Protein AF-A0A379YYF0-F1 (afdb_monomer_lite)

Organism: Serratia marcescens (NCBI:txid615)

pLDDT: mean 95.63, std 5.02, range [60.69, 98.81]

InterPro domains:
  IPR015943 WD40/YVTN repeat-like-containing domain superfamily [G3DSA:2.130.10.10] (1-78)
  IPR019405 Lactonase, 7-bladed beta-propeller [PF10282] (4-76)

Foldseek 3Di:
DWDFDQDPVRDTDDIDDDDQLEAQFAEWDADPVNQKIWTQHQVQQFIWIWGADPVVRDTHTPHTPDRHHRDRYDDDDD

Sequence (78 aa):
MLVLKIGGDGLPGETTRYEAGGIEPRALAFDATGNHLYVTNVFTNTVTLFDFDDETGELKAKGEAATISTPTDIKFFN

Secondary structure (DSSP, 8-state):
-EEEEEPTTS-EEEEEE---SSSSEEEEEE-TTSSEEEEEETTTTEEEEEEEETTTTEEEEEEEEEE-SS--------

Radius of gyration: 13.0 Å; chains: 1; bounding box: 32×32×32 Å

Structure (mmCIF, N/CA/C/O backbone):
data_AF-A0A379YYF0-F1
#
_entry.id   AF-A0A379YYF0-F1
#
loop_
_atom_site.group_PDB
_atom_site.id
_atom_site.type_symbol
_atom_site.label_atom_id
_atom_site.label_alt_id
_atom_site.label_comp_id
_atom_site.label_asym_id
_atom_site.label_entity_id
_atom_site.label_seq_id
_atom_site.pdbx_PDB_ins_code
_atom_site.Cartn_x
_atom_site.Cartn_y
_atom_site.Cartn_z
_atom_site.occupancy
_atom_site.B_iso_or_equiv
_atom_site.auth_seq_id
_atom_site.auth_comp_id
_atom_site.auth_asym_id
_atom_site.auth_atom_id
_atom_site.pdbx_PDB_model_num
ATOM 1 N N . MET A 1 1 ? -0.376 8.064 -1.023 1.00 93.69 1 MET A N 1
ATOM 2 C CA . MET A 1 1 ? -1.608 7.350 -0.618 1.00 93.69 1 MET A CA 1
ATOM 3 C C . MET A 1 1 ? -2.430 8.252 0.286 1.00 93.69 1 MET A C 1
ATOM 5 O O . MET A 1 1 ? -1.840 8.882 1.155 1.00 93.69 1 MET A O 1
ATOM 9 N N . LEU A 1 2 ? -3.743 8.356 0.066 1.00 94.31 2 LEU A N 1
ATOM 10 C CA . LEU A 1 2 ? -4.666 9.068 0.957 1.00 94.31 2 LEU A CA 1
ATOM 11 C C . LEU A 1 2 ? -5.366 8.034 1.842 1.00 94.31 2 LEU A C 1
ATOM 13 O O . LEU A 1 2 ? -5.989 7.118 1.311 1.00 94.31 2 LEU A O 1
ATOM 17 N N . VAL A 1 3 ? -5.254 8.184 3.156 1.00 92.75 3 VAL A N 1
ATOM 18 C CA . VAL A 1 3 ? -5.908 7.329 4.153 1.00 92.75 3 VAL A CA 1
ATOM 19 C C . VAL A 1 3 ? -6.858 8.202 4.962 1.00 92.75 3 VAL A C 1
ATOM 21 O O . VAL A 1 3 ? -6.509 9.331 5.310 1.00 92.75 3 VAL A O 1
ATOM 24 N N . LEU A 1 4 ? -8.064 7.700 5.219 1.00 92.69 4 LEU A N 1
ATOM 25 C CA . LEU A 1 4 ? -9.093 8.398 5.984 1.00 92.69 4 LEU A CA 1
ATOM 26 C C . LEU A 1 4 ? -9.504 7.522 7.161 1.00 92.69 4 LEU A C 1
ATOM 28 O O . LEU A 1 4 ? -9.795 6.339 6.972 1.00 92.69 4 LEU A O 1
ATOM 32 N N . LYS A 1 5 ? -9.569 8.106 8.357 1.00 89.25 5 LYS A N 1
ATOM 33 C CA . LYS A 1 5 ? -10.199 7.440 9.499 1.00 89.25 5 LYS A CA 1
ATOM 34 C C . LYS A 1 5 ? -11.711 7.486 9.311 1.00 89.25 5 LYS A C 1
ATOM 36 O O . LYS A 1 5 ? -12.250 8.561 9.083 1.00 89.25 5 LYS A O 1
ATOM 41 N N . ILE A 1 6 ? -12.398 6.352 9.397 1.00 90.19 6 ILE A N 1
ATOM 42 C CA . ILE A 1 6 ? -13.865 6.321 9.320 1.00 90.19 6 ILE A CA 1
ATOM 43 C C . ILE A 1 6 ? -14.443 6.477 10.726 1.00 90.19 6 ILE A C 1
ATOM 45 O O . ILE A 1 6 ? -14.041 5.766 11.649 1.00 90.19 6 ILE A O 1
ATOM 49 N N . GLY A 1 7 ? -15.351 7.438 10.894 1.00 89.31 7 GLY A N 1
ATOM 50 C CA . GLY A 1 7 ? -16.061 7.671 12.147 1.00 89.31 7 GLY A CA 1
ATOM 51 C C . GLY A 1 7 ? -17.073 6.567 12.460 1.00 89.31 7 GLY A C 1
ATOM 52 O O . GLY A 1 7 ? -17.443 5.769 11.600 1.00 89.31 7 GLY A O 1
ATOM 53 N N . GLY A 1 8 ? -17.570 6.537 13.701 1.00 91.44 8 GLY A N 1
ATOM 54 C CA . GLY A 1 8 ? -18.628 5.597 14.107 1.00 91.44 8 GLY A CA 1
ATOM 55 C C . GLY A 1 8 ? -19.964 5.805 13.375 1.00 91.44 8 GLY A C 1
ATOM 56 O O . GLY A 1 8 ? -20.818 4.926 13.392 1.00 91.44 8 GLY A O 1
ATOM 57 N N . ASP A 1 9 ? -20.131 6.951 12.716 1.00 95.00 9 ASP A N 1
ATOM 58 C CA . ASP A 1 9 ? -21.240 7.293 11.822 1.00 95.00 9 ASP A CA 1
ATOM 59 C C . ASP A 1 9 ? -21.016 6.841 10.364 1.00 95.00 9 ASP A C 1
ATOM 61 O O . ASP A 1 9 ? -21.890 7.022 9.517 1.00 95.00 9 ASP A O 1
ATOM 65 N N . GLY A 1 10 ? -19.858 6.245 10.062 1.00 94.25 10 GLY A N 1
ATOM 66 C CA . GLY A 1 10 ? -19.478 5.793 8.726 1.00 94.25 10 GLY A CA 1
ATOM 67 C C . GLY A 1 10 ? -18.952 6.899 7.809 1.00 94.25 10 GLY A C 1
ATOM 68 O O . GLY A 1 10 ? -18.652 6.621 6.646 1.00 94.25 10 GLY A O 1
ATOM 69 N N . LEU A 1 11 ? -18.822 8.138 8.292 1.00 95.69 11 LEU A N 1
ATOM 70 C CA . LEU A 1 11 ? -18.311 9.246 7.490 1.00 95.69 11 LEU A CA 1
ATOM 71 C C . LEU A 1 11 ? -16.775 9.317 7.544 1.00 95.69 11 LEU A C 1
ATOM 73 O O . LEU A 1 11 ? -16.169 8.955 8.558 1.00 95.69 11 LEU A O 1
ATOM 77 N N . PRO A 1 12 ? -16.111 9.794 6.473 1.00 93.19 12 PRO A N 1
ATOM 78 C CA . PRO A 1 12 ? -14.681 10.054 6.519 1.00 93.19 12 PRO A CA 1
ATOM 79 C C . PRO A 1 12 ? -14.354 11.191 7.489 1.00 93.19 12 PRO A C 1
ATOM 81 O O . PRO A 1 12 ? -14.901 12.288 7.389 1.00 93.19 12 PRO A O 1
ATOM 84 N N . GLY A 1 13 ? -13.441 10.916 8.410 1.00 89.25 13 GLY A N 1
ATOM 85 C CA . GLY A 1 13 ? -12.852 11.867 9.339 1.00 89.25 13 GLY A CA 1
ATOM 86 C C . GLY A 1 13 ? -11.512 12.396 8.834 1.00 89.25 13 GLY A C 1
ATOM 87 O O . GLY A 1 13 ? -11.340 12.696 7.651 1.00 89.25 13 GLY A O 1
ATOM 88 N N . GLU A 1 14 ? -10.557 12.528 9.752 1.00 89.56 14 GLU A N 1
ATOM 89 C CA . GLU A 1 14 ? -9.235 13.082 9.464 1.00 89.56 14 GLU A CA 1
ATOM 90 C C . GLU A 1 14 ? -8.498 12.311 8.363 1.00 89.56 14 GLU A C 1
ATOM 92 O O . GLU A 1 14 ? -8.583 11.082 8.248 1.00 89.56 14 GLU A O 1
ATOM 97 N N . THR A 1 15 ? -7.766 13.067 7.543 1.00 92.12 15 THR A N 1
ATOM 98 C CA . THR A 1 15 ? -7.013 12.541 6.407 1.00 92.12 15 THR A CA 1
ATOM 99 C C . THR A 1 15 ? -5.522 12.572 6.678 1.00 92.12 15 THR A C 1
ATOM 101 O O . THR A 1 15 ? -4.977 13.634 6.989 1.00 92.12 15 THR A O 1
ATOM 104 N N . THR A 1 16 ? -4.851 11.463 6.393 1.00 94.06 16 THR A N 1
ATOM 105 C CA . THR A 1 16 ? -3.391 11.365 6.432 1.00 94.06 16 THR A CA 1
ATOM 106 C C . THR A 1 16 ? -2.862 10.951 5.066 1.00 94.06 16 THR A C 1
ATOM 108 O O . THR A 1 16 ? -3.502 10.206 4.314 1.00 94.06 16 THR A O 1
ATOM 111 N N . ARG A 1 17 ? -1.684 11.468 4.711 1.00 95.69 17 ARG A N 1
ATOM 112 C CA . ARG A 1 17 ? -0.988 11.118 3.473 1.00 95.69 17 ARG A CA 1
ATOM 113 C C . ARG A 1 17 ? 0.286 10.355 3.791 1.00 95.69 17 ARG A C 1
ATOM 115 O O . ARG A 1 17 ? 1.091 10.810 4.593 1.00 95.69 17 ARG A O 1
ATOM 122 N N . TYR A 1 18 ? 0.468 9.238 3.098 1.00 96.75 18 TYR A N 1
ATOM 123 C CA . TYR A 1 18 ? 1.689 8.439 3.142 1.00 96.75 18 TYR A CA 1
ATOM 124 C C . TYR A 1 18 ? 2.330 8.397 1.763 1.00 96.75 18 TYR A C 1
ATOM 126 O O . TYR A 1 18 ? 1.632 8.224 0.756 1.00 96.75 18 TYR A O 1
ATOM 134 N N . GLU A 1 19 ? 3.651 8.510 1.710 1.00 97.94 19 GLU A N 1
ATOM 135 C CA . GLU A 1 19 ? 4.405 8.194 0.501 1.00 97.94 19 GLU A CA 1
ATOM 136 C C . GLU A 1 19 ? 4.284 6.697 0.212 1.00 97.94 19 GLU A C 1
ATOM 138 O O . GLU A 1 19 ? 4.466 5.876 1.105 1.00 97.94 19 GLU A O 1
ATOM 143 N N . ALA A 1 20 ? 3.950 6.334 -1.028 1.00 97.50 20 ALA A N 1
ATOM 144 C CA . ALA A 1 20 ? 3.689 4.940 -1.400 1.00 97.50 20 ALA A CA 1
ATOM 145 C C . ALA A 1 20 ? 4.962 4.082 -1.516 1.00 97.50 20 ALA A C 1
ATOM 147 O O . ALA A 1 20 ? 4.863 2.870 -1.672 1.00 97.50 20 ALA A O 1
ATOM 148 N N . GLY A 1 21 ? 6.145 4.707 -1.472 1.00 97.69 21 GLY A N 1
ATOM 1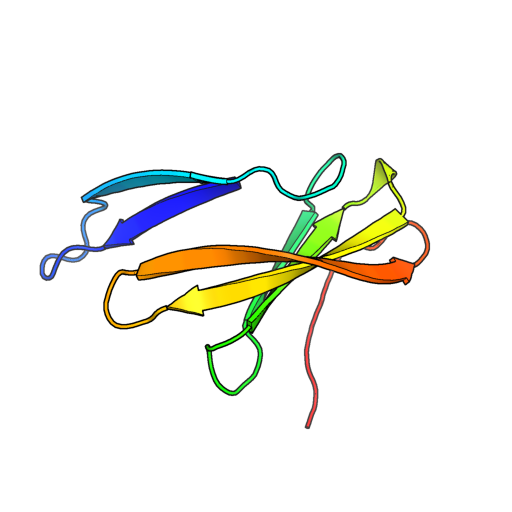49 C CA . GLY A 1 21 ? 7.432 4.034 -1.674 1.00 97.69 21 GLY A CA 1
ATOM 150 C C . GLY A 1 21 ? 7.749 3.698 -3.137 1.00 97.69 21 GLY A C 1
ATOM 151 O O . GLY A 1 21 ? 8.709 2.979 -3.401 1.00 97.69 21 GLY A O 1
ATOM 152 N N . GLY A 1 22 ? 6.975 4.229 -4.087 1.00 97.88 22 GLY A N 1
ATOM 153 C CA . GLY A 1 22 ? 7.189 4.065 -5.522 1.00 97.88 22 GLY A CA 1
ATOM 154 C C . GLY A 1 22 ? 6.299 4.989 -6.357 1.00 97.88 22 GLY A C 1
ATOM 155 O O . GLY A 1 22 ? 5.709 5.938 -5.837 1.00 97.88 22 GLY A O 1
ATOM 156 N N . ILE A 1 23 ? 6.231 4.731 -7.664 1.00 98.25 23 ILE A N 1
ATOM 157 C CA . ILE A 1 23 ? 5.482 5.555 -8.626 1.00 98.25 23 ILE A CA 1
ATOM 158 C C . ILE A 1 23 ? 4.249 4.791 -9.113 1.00 98.25 23 ILE A C 1
ATOM 160 O O . ILE A 1 23 ? 4.350 3.620 -9.484 1.00 98.25 23 ILE A O 1
ATOM 164 N N . GLU A 1 24 ? 3.115 5.498 -9.179 1.00 97.69 24 GLU A N 1
ATOM 165 C CA . GLU A 1 24 ? 1.815 4.972 -9.615 1.00 97.69 24 GLU A CA 1
ATOM 166 C C . GLU A 1 24 ? 1.368 3.771 -8.756 1.00 97.69 24 GLU A C 1
ATOM 168 O O . GLU A 1 24 ? 1.332 2.635 -9.248 1.00 97.69 24 GLU A O 1
ATOM 173 N N . PRO A 1 25 ? 1.064 3.987 -7.456 1.00 98.19 25 PRO A N 1
ATOM 174 C CA . PRO A 1 25 ? 0.513 2.936 -6.612 1.00 98.19 25 PRO A CA 1
ATOM 175 C C . PRO A 1 25 ? -0.841 2.481 -7.171 1.00 98.19 25 PRO A C 1
ATOM 177 O O . PRO A 1 25 ? -1.770 3.283 -7.267 1.00 98.19 25 PRO A O 1
ATOM 180 N N . ARG A 1 26 ? -0.955 1.210 -7.568 1.00 98.31 26 ARG A N 1
ATOM 181 C CA . ARG A 1 26 ? -2.103 0.696 -8.340 1.00 98.31 26 ARG A CA 1
ATOM 182 C C . ARG A 1 26 ? -3.064 -0.136 -7.509 1.00 98.31 26 ARG A C 1
ATOM 184 O O . ARG A 1 26 ? -4.271 0.055 -7.605 1.00 98.31 26 ARG A O 1
ATOM 191 N N . ALA A 1 27 ? -2.531 -1.053 -6.717 1.00 98.31 27 ALA A N 1
ATOM 192 C CA . ALA A 1 27 ? -3.307 -1.936 -5.861 1.00 98.31 27 ALA A CA 1
ATOM 193 C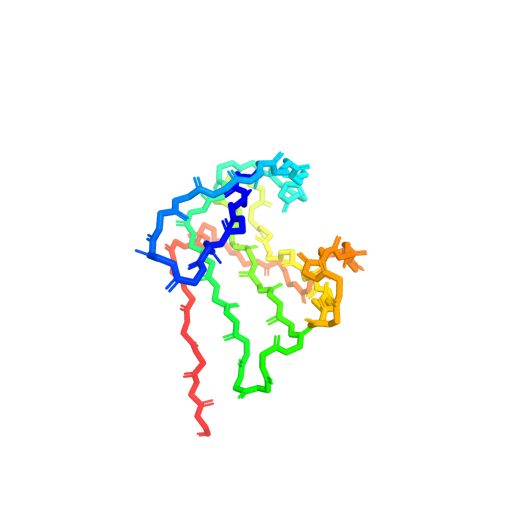 C . ALA A 1 27 ? -2.693 -2.007 -4.466 1.00 98.31 27 ALA A C 1
ATOM 195 O O . ALA A 1 27 ? -1.468 -1.976 -4.306 1.00 98.31 27 ALA A O 1
ATOM 196 N N . LEU A 1 28 ? -3.574 -2.091 -3.474 1.00 98.38 28 LEU A N 1
ATOM 197 C CA . LEU A 1 28 ? -3.245 -2.157 -2.062 1.00 98.38 28 LEU A CA 1
ATOM 198 C C . LEU A 1 28 ? -4.014 -3.321 -1.440 1.00 98.38 28 LEU A C 1
ATOM 200 O O . LEU A 1 28 ? -5.196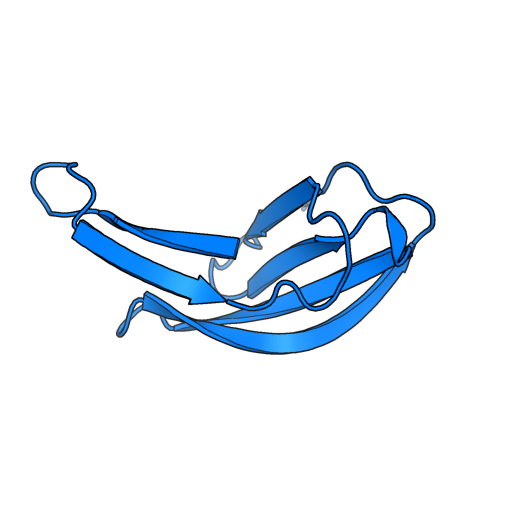 -3.497 -1.739 1.00 98.38 28 LEU A O 1
ATOM 204 N N . ALA A 1 29 ? -3.370 -4.094 -0.574 1.00 98.12 29 ALA A N 1
ATOM 205 C CA . ALA A 1 29 ? -4.037 -5.141 0.189 1.00 98.12 29 ALA A CA 1
ATOM 206 C C . ALA A 1 29 ? -3.396 -5.299 1.564 1.00 98.12 29 ALA A C 1
ATOM 208 O O . ALA A 1 29 ? -2.169 -5.321 1.682 1.00 98.12 29 ALA A O 1
ATOM 209 N N . PHE A 1 30 ? -4.242 -5.432 2.581 1.00 97.81 30 PHE A N 1
ATOM 210 C CA . PHE A 1 30 ? -3.814 -5.932 3.877 1.00 97.81 30 PHE A CA 1
ATOM 211 C C . PHE A 1 30 ? -3.597 -7.443 3.811 1.00 97.81 30 PHE A C 1
ATOM 213 O O . PHE A 1 30 ? -4.266 -8.143 3.043 1.00 97.81 30 PHE A O 1
ATOM 220 N N . ASP A 1 31 ? -2.664 -7.936 4.615 1.00 96.81 31 ASP A N 1
ATOM 221 C CA . ASP A 1 31 ? -2.545 -9.358 4.898 1.00 96.81 31 ASP A CA 1
ATOM 222 C C . ASP A 1 31 ? -3.726 -9.863 5.748 1.00 96.81 31 ASP A C 1
ATOM 224 O O . ASP A 1 31 ? -4.579 -9.099 6.202 1.00 96.81 31 ASP A O 1
ATOM 228 N N . ALA A 1 32 ? -3.783 -11.177 5.979 1.00 95.94 32 ALA A N 1
ATOM 229 C CA . ALA A 1 32 ? -4.871 -11.788 6.742 1.00 95.94 32 ALA A CA 1
ATOM 230 C C . ALA A 1 32 ? -4.899 -11.362 8.222 1.00 95.94 32 ALA A C 1
ATOM 232 O O . ALA A 1 32 ? -5.939 -11.489 8.866 1.00 95.94 32 ALA A O 1
ATOM 233 N N . THR A 1 33 ? -3.774 -10.884 8.765 1.00 95.75 33 THR A N 1
ATOM 234 C CA . THR A 1 33 ? -3.705 -10.401 10.150 1.00 95.75 33 THR A CA 1
ATOM 235 C C . THR A 1 33 ? -4.188 -8.960 10.293 1.00 95.75 33 THR A C 1
ATOM 237 O O . THR A 1 33 ? -4.603 -8.575 11.380 1.00 95.75 33 THR A O 1
ATOM 240 N N . GLY A 1 34 ? -4.165 -8.180 9.208 1.00 95.75 34 GLY A N 1
ATOM 241 C CA . GLY A 1 34 ? -4.463 -6.750 9.222 1.00 95.75 34 GLY A CA 1
ATOM 242 C C . GLY A 1 34 ? -3.286 -5.881 9.672 1.00 95.75 34 GLY A C 1
ATOM 243 O O . GLY A 1 34 ? -3.400 -4.660 9.640 1.00 95.75 34 GLY A O 1
ATOM 244 N N . ASN A 1 35 ? -2.150 -6.479 10.040 1.00 97.06 35 ASN A N 1
ATOM 245 C CA . ASN A 1 35 ? -0.987 -5.755 10.559 1.00 97.06 35 ASN A CA 1
ATOM 246 C C . ASN A 1 35 ? -0.066 -5.241 9.451 1.00 97.06 35 ASN A C 1
ATOM 248 O O . ASN A 1 35 ? 0.801 -4.405 9.709 1.00 97.06 35 ASN A O 1
ATOM 252 N N . HIS A 1 36 ? -0.217 -5.745 8.225 1.00 98.19 36 HIS A N 1
ATOM 253 C CA . HIS A 1 36 ? 0.673 -5.417 7.119 1.00 98.19 36 HIS A CA 1
ATOM 254 C C . HIS A 1 36 ? -0.103 -4.980 5.886 1.00 98.19 36 HIS A C 1
ATOM 256 O O . HIS A 1 36 ? -0.932 -5.723 5.365 1.00 98.19 36 HIS A O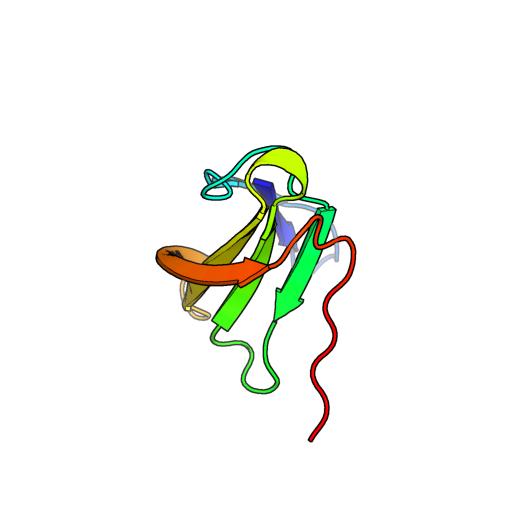 1
ATOM 262 N N . LEU A 1 37 ? 0.219 -3.794 5.372 1.00 98.44 37 LEU A N 1
ATOM 263 C CA . LEU A 1 37 ? -0.309 -3.276 4.114 1.00 98.44 37 LEU A CA 1
ATOM 264 C C . LEU A 1 37 ? 0.755 -3.373 3.022 1.00 98.44 37 LEU A C 1
ATOM 266 O O . LEU A 1 37 ? 1.864 -2.855 3.166 1.00 98.44 37 LEU A O 1
ATOM 270 N N . TYR A 1 38 ? 0.386 -3.978 1.898 1.00 98.62 38 TYR A N 1
ATOM 271 C CA . TYR A 1 38 ? 1.230 -4.098 0.716 1.00 98.62 38 TYR A CA 1
ATOM 272 C C . TYR A 1 38 ? 0.717 -3.186 -0.387 1.00 98.62 38 TYR A C 1
ATOM 274 O O . TYR A 1 38 ? -0.475 -3.182 -0.693 1.00 98.62 38 TYR A O 1
ATOM 282 N N . VAL A 1 39 ? 1.626 -2.433 -1.000 1.00 98.69 39 VAL A N 1
ATOM 283 C CA . VAL A 1 39 ? 1.317 -1.410 -2.003 1.00 98.69 39 VAL A CA 1
ATOM 284 C C . VAL A 1 39 ? 2.116 -1.696 -3.262 1.00 98.69 39 VAL A C 1
ATOM 286 O O . VAL A 1 39 ? 3.342 -1.651 -3.251 1.00 98.69 39 VAL A O 1
ATOM 289 N N . THR A 1 40 ? 1.425 -1.996 -4.356 1.00 98.75 40 THR A N 1
ATOM 290 C CA . THR A 1 40 ? 2.045 -2.238 -5.666 1.00 98.75 40 THR A CA 1
ATOM 291 C C . THR A 1 40 ? 2.279 -0.917 -6.390 1.00 98.75 40 THR A C 1
ATOM 293 O O . THR A 1 40 ? 1.343 -0.141 -6.561 1.00 98.75 40 THR A O 1
ATOM 296 N N . ASN A 1 41 ? 3.508 -0.657 -6.832 1.00 98.62 41 ASN A N 1
ATOM 297 C CA . ASN A 1 41 ? 3.902 0.557 -7.545 1.00 98.62 41 ASN A CA 1
ATOM 298 C C . ASN A 1 41 ? 4.292 0.208 -8.988 1.00 98.62 41 ASN A C 1
ATOM 300 O O . ASN A 1 41 ? 5.336 -0.405 -9.238 1.00 98.62 41 ASN A O 1
ATOM 304 N N . VAL A 1 42 ? 3.442 0.578 -9.948 1.00 98.56 42 VAL A N 1
ATOM 305 C CA . VAL A 1 42 ? 3.513 0.053 -11.321 1.00 98.56 42 VAL A CA 1
ATOM 306 C C . VAL A 1 42 ? 4.757 0.513 -12.064 1.00 98.56 42 VAL A C 1
ATOM 308 O O . VAL A 1 42 ? 5.388 -0.297 -12.738 1.00 98.56 42 VAL A O 1
ATOM 311 N N . PHE A 1 43 ? 5.121 1.791 -11.961 1.00 98.50 43 PHE A N 1
ATOM 312 C CA . PHE A 1 43 ? 6.221 2.340 -12.762 1.00 98.50 43 PHE A CA 1
ATOM 313 C C . PHE A 1 43 ? 7.596 2.171 -12.114 1.00 98.50 43 PHE A C 1
ATOM 315 O O . PHE A 1 43 ? 8.603 2.288 -12.808 1.00 98.50 43 PHE A O 1
ATOM 322 N N . THR A 1 44 ? 7.658 1.847 -10.821 1.00 98.50 44 THR A N 1
ATOM 323 C CA . THR A 1 44 ? 8.916 1.474 -10.151 1.00 98.50 44 THR A CA 1
ATOM 324 C C . THR A 1 44 ? 9.153 -0.028 -10.101 1.00 98.50 44 THR A C 1
ATOM 326 O O . THR A 1 44 ? 10.249 -0.426 -9.730 1.00 98.50 44 THR A O 1
ATOM 329 N N . ASN A 1 45 ? 8.187 -0.862 -10.508 1.00 98.62 45 ASN A N 1
ATOM 330 C CA . ASN A 1 45 ? 8.275 -2.324 -10.419 1.00 98.62 45 ASN A CA 1
ATOM 331 C C . ASN A 1 45 ? 8.496 -2.831 -8.980 1.00 98.62 45 ASN A C 1
ATOM 333 O O . ASN A 1 45 ? 9.193 -3.821 -8.774 1.00 98.62 45 ASN A O 1
ATOM 337 N N . THR A 1 46 ? 7.919 -2.159 -7.980 1.00 98.69 46 THR A N 1
ATOM 338 C CA . THR A 1 46 ? 8.122 -2.492 -6.561 1.00 98.69 46 THR A CA 1
ATOM 339 C C . THR A 1 46 ? 6.810 -2.765 -5.837 1.00 98.69 46 THR A C 1
ATOM 341 O O . THR A 1 46 ? 5.761 -2.218 -6.179 1.00 98.69 46 THR A O 1
ATOM 344 N N . VAL A 1 47 ? 6.875 -3.589 -4.794 1.00 98.75 47 VAL A N 1
ATOM 345 C CA . VAL A 1 47 ? 5.847 -3.707 -3.758 1.00 98.75 47 VAL A CA 1
ATOM 346 C C . VA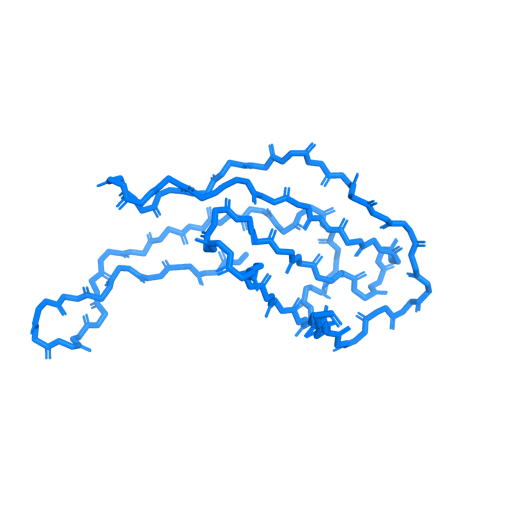L A 1 47 ? 6.423 -3.143 -2.467 1.00 98.75 47 VAL A C 1
ATOM 348 O O . VAL A 1 47 ? 7.434 -3.641 -1.974 1.00 98.75 47 VAL A O 1
ATOM 351 N N . THR A 1 48 ? 5.802 -2.108 -1.915 1.00 98.81 48 THR A N 1
ATOM 352 C CA . THR A 1 48 ? 6.195 -1.511 -0.633 1.00 98.81 48 THR A CA 1
ATOM 353 C C . THR A 1 48 ? 5.372 -2.123 0.494 1.00 98.81 48 THR A C 1
ATOM 355 O O . THR A 1 48 ? 4.160 -2.285 0.355 1.00 98.81 48 THR A O 1
ATOM 358 N N . LEU A 1 49 ? 6.028 -2.453 1.606 1.00 98.75 49 LEU A N 1
ATOM 359 C CA . LEU A 1 49 ? 5.396 -2.944 2.829 1.00 98.75 49 LEU A CA 1
ATOM 360 C C . LEU A 1 49 ? 5.284 -1.822 3.861 1.00 98.75 49 LEU A C 1
ATOM 362 O O . LEU A 1 49 ? 6.228 -1.055 4.075 1.00 98.75 49 LEU A O 1
ATOM 366 N N . PHE A 1 50 ? 4.144 -1.779 4.538 1.00 98.75 50 PHE A N 1
ATOM 367 C CA . PHE A 1 50 ? 3.886 -0.947 5.702 1.00 98.75 50 PHE A CA 1
ATOM 368 C C . PHE A 1 50 ? 3.418 -1.828 6.862 1.00 98.75 50 PHE A C 1
ATOM 370 O O . PHE A 1 50 ? 2.618 -2.737 6.651 1.00 98.75 50 PHE A O 1
ATOM 377 N N . ASP A 1 51 ? 3.882 -1.529 8.073 1.00 98.44 51 ASP A N 1
ATOM 378 C CA . ASP A 1 51 ? 3.217 -1.981 9.298 1.00 98.44 51 ASP A CA 1
ATOM 379 C C . ASP A 1 51 ? 2.017 -1.056 9.560 1.00 98.44 51 ASP A C 1
ATOM 381 O O . ASP A 1 51 ? 2.113 0.152 9.320 1.00 98.44 51 ASP A O 1
ATOM 385 N N . PHE A 1 52 ? 0.910 -1.610 10.043 1.00 97.31 52 PHE A N 1
ATOM 386 C CA . PHE A 1 52 ? -0.270 -0.876 10.490 1.00 97.31 52 PHE A CA 1
ATOM 387 C C . PHE A 1 52 ? -0.424 -1.018 11.999 1.00 97.31 52 PHE A C 1
ATOM 389 O O . PHE A 1 52 ? -0.375 -2.123 12.534 1.00 97.31 52 PHE A O 1
ATOM 396 N N . ASP A 1 53 ? -0.582 0.117 12.663 1.00 95.06 53 ASP A N 1
ATOM 397 C CA . ASP A 1 53 ? -0.860 0.212 14.089 1.00 95.06 53 ASP A CA 1
ATOM 398 C C . ASP A 1 53 ? -2.371 0.420 14.260 1.00 95.06 53 ASP A C 1
ATOM 400 O O . ASP A 1 53 ? -2.916 1.436 13.826 1.00 95.06 53 ASP A O 1
ATOM 404 N N . ASP A 1 54 ? -3.067 -0.567 14.822 1.00 90.06 54 ASP A N 1
ATOM 405 C CA . ASP A 1 54 ? -4.529 -0.573 14.941 1.00 90.06 54 ASP A CA 1
ATOM 406 C C . ASP A 1 54 ? -5.051 0.320 16.077 1.00 90.06 54 ASP A C 1
ATOM 408 O O . ASP A 1 54 ? -6.174 0.828 15.996 1.00 90.06 54 ASP A O 1
ATOM 412 N N . GLU A 1 55 ? -4.231 0.576 17.096 1.00 91.19 55 GLU A N 1
ATOM 413 C CA . GLU A 1 55 ? -4.547 1.487 18.197 1.00 91.19 55 GLU A CA 1
ATOM 414 C C . GLU A 1 55 ? -4.609 2.942 17.708 1.00 91.19 55 GLU A C 1
ATOM 416 O O . GLU A 1 55 ? -5.541 3.692 18.026 1.00 91.19 55 GLU A O 1
ATOM 421 N N . THR A 1 56 ? -3.630 3.347 16.901 1.00 90.62 56 THR A N 1
ATOM 422 C CA . THR A 1 56 ? -3.492 4.721 16.391 1.00 90.62 56 THR A CA 1
ATOM 423 C C . THR A 1 56 ? -4.146 4.911 15.020 1.00 90.62 56 THR A C 1
ATOM 425 O O . THR A 1 56 ? -4.681 5.984 14.722 1.00 90.62 56 THR A O 1
ATOM 428 N N . GLY A 1 57 ? -4.182 3.860 14.201 1.00 89.44 57 GLY A N 1
ATOM 429 C CA . GLY A 1 57 ? -4.568 3.899 12.792 1.00 89.44 57 GLY A CA 1
ATOM 430 C C . GLY A 1 57 ? -3.449 4.372 11.858 1.00 89.44 57 GLY A C 1
ATOM 431 O O . GLY A 1 57 ? -3.742 4.793 10.735 1.00 89.44 57 GLY A O 1
ATOM 432 N N . GLU A 1 58 ? -2.190 4.357 12.305 1.00 94.00 58 GLU A N 1
ATOM 433 C CA . GLU A 1 58 ? -1.047 4.849 11.534 1.00 94.00 58 GLU A CA 1
ATOM 434 C C . GLU A 1 58 ? -0.350 3.752 10.712 1.00 94.00 58 GLU A C 1
ATOM 436 O O . GLU A 1 58 ? -0.267 2.590 11.105 1.00 94.00 58 GLU A O 1
ATOM 441 N N . LEU A 1 59 ? 0.206 4.142 9.558 1.00 97.25 59 LEU A N 1
ATOM 442 C CA . LEU A 1 59 ? 1.073 3.292 8.739 1.00 97.25 59 LEU A CA 1
ATOM 443 C C . LEU A 1 59 ? 2.547 3.661 8.916 1.00 97.25 59 LEU A C 1
ATOM 445 O O . LEU A 1 59 ? 2.931 4.829 8.811 1.00 97.25 59 LEU A O 1
ATOM 449 N N . LYS A 1 60 ? 3.403 2.650 9.057 1.00 97.88 60 LYS A N 1
ATOM 450 C CA . LYS A 1 60 ? 4.858 2.804 9.106 1.00 97.88 60 LYS A CA 1
ATOM 451 C C . LYS A 1 60 ? 5.520 2.060 7.957 1.00 97.88 60 LYS A C 1
ATOM 453 O O . LYS A 1 60 ? 5.483 0.836 7.896 1.00 97.88 60 LYS A O 1
ATOM 458 N N . ALA A 1 61 ? 6.180 2.797 7.066 1.00 97.00 61 ALA A N 1
ATOM 459 C CA . ALA A 1 61 ? 6.896 2.202 5.942 1.00 97.00 61 ALA A CA 1
ATOM 460 C C . ALA A 1 61 ? 8.033 1.277 6.416 1.00 97.00 61 ALA A C 1
ATOM 462 O O . ALA A 1 61 ? 8.841 1.648 7.273 1.00 97.00 61 ALA A O 1
ATOM 463 N N . LYS A 1 62 ? 8.113 0.088 5.816 1.00 98.25 62 LYS A N 1
ATOM 464 C CA . LYS A 1 62 ? 9.172 -0.914 6.035 1.00 98.25 62 LYS A CA 1
ATOM 465 C C . LYS A 1 62 ? 10.150 -1.016 4.877 1.00 98.25 62 LYS A C 1
ATOM 467 O O . LYS A 1 62 ? 11.230 -1.571 5.050 1.00 98.25 62 LYS A O 1
ATOM 472 N N . GLY A 1 63 ? 9.795 -0.431 3.737 1.00 97.50 63 GLY A N 1
ATOM 473 C CA . GLY A 1 63 ? 10.596 -0.436 2.521 1.00 97.50 63 GLY A CA 1
ATOM 474 C C . GLY A 1 63 ? 10.041 -1.397 1.478 1.00 97.50 63 GLY A C 1
ATOM 475 O O . GLY A 1 63 ? 8.858 -1.740 1.484 1.00 97.50 63 GLY A O 1
ATOM 476 N N . GLU A 1 64 ? 10.900 -1.788 0.544 1.00 98.38 64 GLU A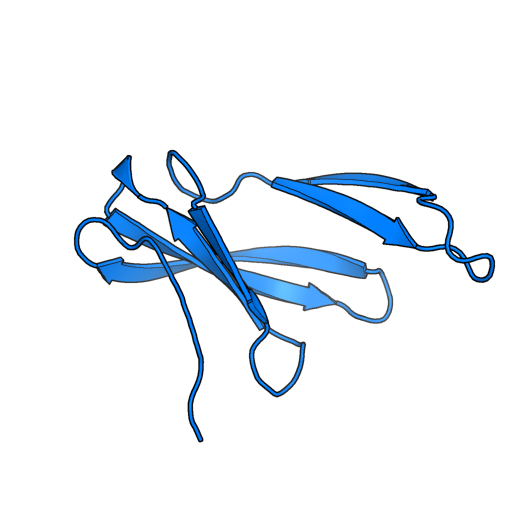 N 1
ATOM 477 C CA . GLU A 1 64 ? 10.549 -2.711 -0.528 1.00 98.38 64 GLU A CA 1
ATOM 478 C C . GLU A 1 64 ? 10.445 -4.148 -0.001 1.00 98.38 64 GLU A C 1
ATOM 480 O O . GLU A 1 64 ? 11.380 -4.670 0.601 1.00 98.38 64 GLU A O 1
ATOM 485 N N . ALA A 1 65 ? 9.305 -4.789 -0.248 1.00 98.25 65 ALA A N 1
ATOM 486 C CA . ALA A 1 65 ? 9.083 -6.204 0.032 1.00 98.25 65 ALA A CA 1
ATOM 487 C C . ALA A 1 65 ? 9.386 -7.100 -1.175 1.00 98.25 65 ALA A C 1
ATOM 489 O O . ALA A 1 65 ? 9.756 -8.258 -0.997 1.00 98.25 65 ALA A O 1
ATOM 490 N N . ALA A 1 66 ? 9.209 -6.585 -2.396 1.00 98.19 66 ALA A N 1
ATOM 491 C CA . ALA A 1 66 ? 9.517 -7.307 -3.625 1.00 98.19 66 ALA A CA 1
ATOM 492 C C . ALA A 1 66 ? 9.730 -6.359 -4.813 1.00 98.19 66 ALA A C 1
ATOM 494 O O . ALA A 1 66 ? 9.061 -5.329 -4.916 1.00 98.19 66 ALA A O 1
ATOM 495 N N . THR A 1 67 ? 10.562 -6.788 -5.763 1.00 98.50 67 THR A N 1
ATOM 496 C CA . THR A 1 67 ? 10.610 -6.247 -7.127 1.00 98.50 67 THR A CA 1
ATOM 497 C C . THR A 1 67 ? 9.835 -7.188 -8.051 1.00 98.50 67 THR A C 1
ATOM 499 O O . THR A 1 67 ? 10.176 -8.364 -8.184 1.00 98.50 67 THR A O 1
ATOM 502 N N . ILE A 1 68 ? 8.790 -6.685 -8.705 1.00 97.38 68 ILE A N 1
ATOM 503 C CA . ILE A 1 68 ? 7.933 -7.428 -9.640 1.00 97.38 68 ILE A CA 1
ATOM 504 C C . ILE A 1 68 ? 7.666 -6.512 -10.829 1.00 97.38 68 ILE A C 1
ATOM 506 O O . ILE A 1 68 ? 7.409 -5.331 -10.637 1.00 97.38 68 ILE A O 1
ATOM 510 N N . SER A 1 69 ? 7.716 -7.020 -12.061 1.00 98.12 69 SER A N 1
ATOM 511 C CA . SER A 1 69 ? 7.446 -6.183 -13.234 1.00 98.12 69 SER A CA 1
ATOM 512 C C . SER A 1 69 ? 5.975 -5.765 -13.292 1.00 98.12 69 SER A C 1
ATOM 514 O O . SER A 1 69 ? 5.086 -6.613 -13.327 1.00 98.12 69 SER A O 1
ATOM 516 N N . THR A 1 70 ? 5.734 -4.456 -13.372 1.00 97.88 70 THR A N 1
ATOM 517 C CA . THR A 1 70 ? 4.435 -3.831 -13.661 1.00 97.88 70 THR A CA 1
ATOM 518 C C . THR A 1 70 ? 3.284 -4.369 -12.782 1.00 97.88 70 THR A C 1
ATOM 520 O O . THR A 1 70 ? 2.247 -4.773 -13.316 1.00 97.88 70 THR A O 1
ATOM 523 N N . PRO A 1 71 ? 3.426 -4.425 -11.439 1.00 98.31 71 PRO A N 1
ATOM 524 C CA . PRO A 1 71 ? 2.455 -5.087 -10.575 1.00 98.31 71 PRO A CA 1
ATOM 525 C C . PRO A 1 71 ? 1.178 -4.251 -10.517 1.00 98.31 71 PRO A C 1
ATOM 527 O O . PRO A 1 71 ? 1.191 -3.116 -10.048 1.00 98.31 71 PRO A O 1
ATOM 530 N N . THR A 1 72 ? 0.077 -4.795 -11.034 1.00 98.25 72 THR A N 1
ATOM 531 C CA . THR A 1 72 ? -1.195 -4.062 -11.160 1.00 98.25 72 THR A CA 1
ATOM 532 C C . THR A 1 72 ? -2.297 -4.554 -10.233 1.00 98.25 72 THR A C 1
ATOM 534 O O . THR A 1 72 ? -3.287 -3.846 -10.065 1.00 98.25 72 THR A O 1
ATOM 537 N N . ASP A 1 73 ? -2.123 -5.725 -9.622 1.00 98.19 73 ASP A N 1
ATOM 538 C CA . ASP A 1 73 ? -3.017 -6.268 -8.605 1.00 98.19 73 ASP A CA 1
ATOM 539 C C . ASP A 1 73 ? -2.219 -7.033 -7.543 1.00 98.19 73 ASP A C 1
ATOM 541 O O . ASP A 1 73 ? -1.086 -7.462 -7.779 1.00 98.19 73 ASP A O 1
ATOM 545 N N . ILE A 1 74 ? -2.824 -7.206 -6.373 1.00 97.62 74 ILE A N 1
ATOM 546 C CA . ILE A 1 74 ? -2.319 -8.042 -5.289 1.00 97.62 74 ILE A CA 1
ATOM 547 C C . ILE A 1 74 ? -3.490 -8.741 -4.597 1.00 97.62 74 ILE A C 1
ATOM 549 O O . ILE A 1 74 ? -4.528 -8.136 -4.302 1.00 97.62 74 ILE A O 1
ATOM 553 N N . LYS A 1 75 ? -3.323 -10.044 -4.367 1.00 96.69 75 LYS A N 1
ATOM 554 C CA . LYS A 1 75 ? -4.230 -10.900 -3.602 1.00 96.69 75 LYS A CA 1
ATOM 555 C C . LYS A 1 75 ? -3.393 -11.888 -2.807 1.00 96.69 75 LYS A C 1
ATOM 557 O O . LYS A 1 75 ? -2.421 -12.432 -3.327 1.00 96.69 75 LYS A O 1
ATOM 562 N N . PHE A 1 76 ? -3.800 -12.125 -1.572 1.00 95.31 76 PHE A N 1
ATOM 563 C CA . PHE A 1 76 ? -3.234 -13.174 -0.741 1.00 95.31 76 PHE A CA 1
ATOM 564 C C . PHE A 1 76 ? -4.108 -14.420 -0.859 1.00 95.31 76 PHE A C 1
ATOM 566 O O . PHE A 1 76 ? -5.336 -14.323 -0.902 1.00 95.31 76 PHE A O 1
ATOM 573 N N . PHE A 1 77 ? -3.466 -15.577 -0.949 1.00 87.44 77 PHE A N 1
ATOM 574 C CA . PHE A 1 77 ? -4.101 -16.878 -0.796 1.00 87.44 77 PHE A CA 1
ATOM 575 C C . PHE A 1 77 ? -3.509 -17.549 0.442 1.00 87.44 77 PHE A C 1
ATOM 577 O O . PHE A 1 77 ? -2.400 -17.212 0.862 1.00 87.44 77 PHE A O 1
ATOM 584 N N . ASN A 1 78 ? -4.278 -18.466 1.019 1.00 60.69 78 ASN A N 1
ATOM 585 C CA . ASN A 1 78 ? -3.886 -19.232 2.197 1.00 60.69 78 ASN A CA 1
ATOM 586 C C . ASN A 1 78 ? -3.052 -20.451 1.804 1.00 60.69 78 ASN A C 1
ATOM 588 O O . ASN A 1 78 ? -3.391 -21.068 0.766 1.00 60.69 78 ASN A O 1
#